Protein AF-A0A9D9PTD1-F1 (afdb_monomer_lite)

Foldseek 3Di:
DDKDPVVVVVPDDPVFKDKDFDALVVQVVLVVVCVVVVFDKMWDRDGNRTMIIGTNVCCCVSPPDVVVVVVVVVVCVVPPDPDDDDDDDDDDDDDDDDDD

Structure (mmCIF, N/CA/C/O backbone):
data_AF-A0A9D9PTD1-F1
#
_entry.id   AF-A0A9D9PTD1-F1
#
loop_
_atom_site.group_PDB
_atom_site.id
_atom_site.type_symbol
_atom_site.label_atom_id
_atom_site.label_alt_id
_atom_site.label_comp_id
_atom_site.label_asym_id
_atom_site.label_entity_id
_atom_site.label_seq_id
_atom_site.pdbx_PDB_ins_code
_atom_site.Cartn_x
_atom_site.Cartn_y
_atom_site.Cartn_z
_atom_site.occupancy
_atom_site.B_iso_or_equiv
_atom_site.auth_seq_id
_atom_site.auth_comp_id
_atom_site.auth_asym_id
_atom_site.auth_atom_id
_atom_site.pdbx_PDB_model_num
ATOM 1 N N . MET A 1 1 ? 4.661 -7.499 -15.106 1.00 81.06 1 MET A N 1
ATOM 2 C CA . MET A 1 1 ? 3.972 -6.911 -13.941 1.00 81.06 1 MET A CA 1
ATOM 3 C C . MET A 1 1 ? 3.605 -8.046 -13.015 1.00 81.06 1 MET A C 1
ATOM 5 O O . MET A 1 1 ? 2.920 -8.962 -13.450 1.00 81.06 1 MET A O 1
ATOM 9 N N . GLU A 1 2 ? 4.116 -8.015 -11.795 1.00 90.69 2 GLU A N 1
ATOM 10 C CA . GLU A 1 2 ? 3.835 -8.995 -10.746 1.00 90.69 2 GLU A CA 1
ATOM 11 C C . GLU A 1 2 ? 2.780 -8.409 -9.802 1.00 90.69 2 GLU A C 1
ATOM 13 O O . GLU A 1 2 ? 2.850 -7.231 -9.449 1.00 90.69 2 GLU A O 1
ATOM 18 N N . TYR A 1 3 ? 1.777 -9.208 -9.435 1.00 90.69 3 TYR A N 1
ATOM 19 C CA . TYR A 1 3 ? 0.676 -8.777 -8.575 1.00 90.69 3 TYR A CA 1
ATOM 20 C C . TYR A 1 3 ? 0.672 -9.593 -7.289 1.00 90.69 3 TYR A C 1
ATOM 22 O O . TYR A 1 3 ? 0.635 -10.820 -7.323 1.00 90.69 3 TYR A O 1
ATOM 30 N N . VAL A 1 4 ? 0.643 -8.902 -6.157 1.00 90.94 4 VAL A N 1
ATOM 31 C CA . VAL A 1 4 ? 0.466 -9.496 -4.834 1.00 90.94 4 VAL A CA 1
ATOM 32 C C . VAL A 1 4 ? -0.970 -9.271 -4.411 1.00 90.94 4 VAL A C 1
ATOM 34 O O . VAL A 1 4 ? -1.449 -8.134 -4.403 1.00 90.94 4 VAL A O 1
ATOM 37 N N . ASN A 1 5 ? -1.647 -10.365 -4.072 1.00 91.75 5 ASN A N 1
ATOM 38 C CA . ASN A 1 5 ? -3.027 -10.376 -3.602 1.00 91.75 5 ASN A CA 1
ATOM 39 C C . ASN A 1 5 ? -3.967 -9.467 -4.438 1.00 91.75 5 ASN A C 1
ATOM 41 O O . ASN A 1 5 ? -4.535 -8.499 -3.924 1.00 91.75 5 ASN A O 1
ATOM 45 N N . PRO A 1 6 ? -4.093 -9.707 -5.758 1.00 90.6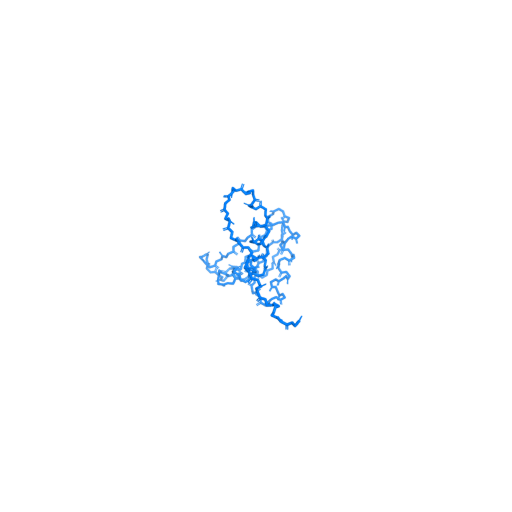9 6 PRO A N 1
ATOM 46 C CA . PRO A 1 6 ? -4.949 -8.896 -6.626 1.00 90.69 6 PRO A CA 1
ATOM 47 C C . PRO A 1 6 ? -6.438 -9.035 -6.283 1.00 90.69 6 PRO A C 1
ATOM 49 O O . PRO A 1 6 ? -7.227 -8.161 -6.639 1.00 90.69 6 PRO A O 1
ATOM 52 N N . ASP A 1 7 ? -6.822 -10.114 -5.600 1.00 91.38 7 ASP A N 1
ATOM 53 C CA . ASP A 1 7 ? -8.203 -10.365 -5.198 1.00 91.38 7 ASP A CA 1
ATOM 54 C C . ASP A 1 7 ? -8.672 -9.359 -4.142 1.00 91.38 7 ASP A C 1
ATOM 56 O O . ASP A 1 7 ? -9.706 -8.721 -4.316 1.00 91.38 7 ASP A O 1
ATOM 60 N N . PHE A 1 8 ? -7.828 -9.063 -3.149 1.00 90.06 8 PHE A N 1
ATOM 61 C CA . PHE A 1 8 ? -8.080 -8.012 -2.160 1.00 90.06 8 PHE A CA 1
ATOM 62 C C . PHE A 1 8 ? -8.365 -6.645 -2.800 1.00 90.06 8 PHE A C 1
ATOM 64 O O . PHE A 1 8 ? -9.278 -5.925 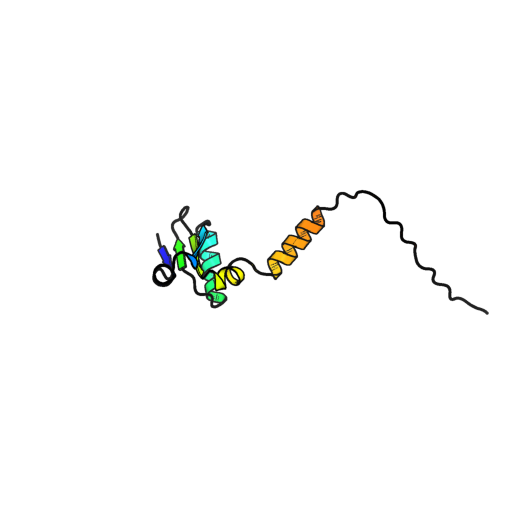-2.393 1.00 90.06 8 PHE A O 1
ATOM 71 N N . PHE A 1 9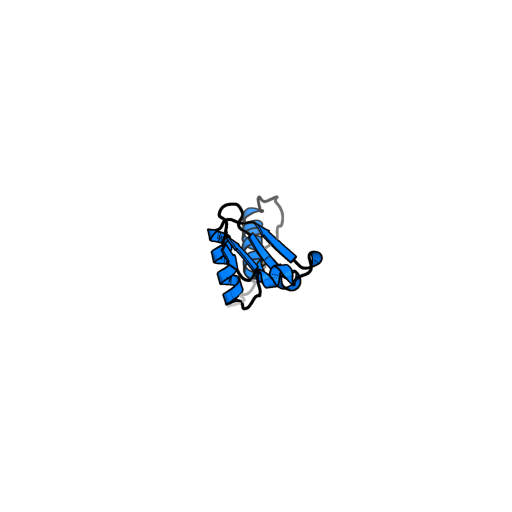 ? -7.621 -6.288 -3.853 1.00 89.38 9 PHE A N 1
ATOM 72 C CA . PHE A 1 9 ? -7.872 -5.053 -4.596 1.00 89.38 9 PHE A CA 1
ATOM 73 C C . PHE A 1 9 ? -9.237 -5.059 -5.292 1.00 89.38 9 PHE A C 1
ATOM 75 O O . PHE A 1 9 ? -9.902 -4.024 -5.337 1.00 89.38 9 PHE A O 1
ATOM 82 N N . LYS A 1 10 ? -9.651 -6.199 -5.856 1.00 90.50 10 LYS A N 1
ATOM 83 C CA . LYS A 1 10 ? -10.942 -6.346 -6.541 1.00 90.50 10 LYS A CA 1
ATOM 84 C C . LYS A 1 10 ? -12.107 -6.344 -5.551 1.00 90.50 10 LYS A C 1
ATOM 86 O O . LYS A 1 10 ? -13.104 -5.681 -5.828 1.00 90.50 10 LYS A O 1
ATOM 91 N N . ALA A 1 11 ? -11.945 -7.019 -4.415 1.00 91.38 11 ALA A N 1
ATOM 92 C CA . ALA A 1 11 ? -12.945 -7.149 -3.362 1.00 91.38 11 ALA A CA 1
ATOM 93 C C . ALA A 1 11 ? -13.208 -5.829 -2.621 1.00 91.38 11 ALA A C 1
ATOM 95 O O . ALA A 1 11 ? -14.346 -5.536 -2.262 1.00 91.38 11 ALA A O 1
ATOM 96 N N . LEU A 1 12 ? -12.182 -4.995 -2.421 1.00 89.44 12 LEU A N 1
ATOM 97 C CA . LEU A 1 12 ? -12.359 -3.689 -1.784 1.00 89.44 12 LEU A CA 1
ATOM 98 C C . LEU A 1 12 ? -13.150 -2.728 -2.682 1.00 89.44 12 LEU A C 1
ATOM 100 O O . LEU A 1 12 ? -12.808 -2.585 -3.854 1.00 89.44 12 LEU A O 1
ATOM 104 N N . PRO A 1 13 ? -14.119 -1.955 -2.173 1.00 92.81 13 PRO A N 1
ATOM 105 C CA . PRO A 1 13 ? -14.759 -0.898 -2.950 1.00 92.81 13 PRO A CA 1
ATOM 106 C C . PRO A 1 13 ? -13.813 0.294 -3.148 1.00 92.81 13 PRO A C 1
ATOM 108 O O . PRO A 1 13 ? -12.981 0.609 -2.299 1.00 92.81 13 PRO A O 1
ATOM 111 N N . LYS A 1 14 ? -13.953 1.009 -4.273 1.00 89.50 14 LYS A N 1
ATOM 112 C CA . LYS A 1 14 ? -13.035 2.092 -4.686 1.00 89.50 14 LYS A CA 1
ATOM 113 C C . LYS A 1 14 ? -12.840 3.176 -3.615 1.00 89.50 14 LYS A C 1
ATOM 115 O O . LYS A 1 14 ? -11.743 3.706 -3.485 1.00 89.50 14 LYS A O 1
ATOM 120 N N . GLN A 1 15 ? -13.879 3.465 -2.832 1.00 91.75 15 GLN A N 1
ATOM 121 C CA . GLN A 1 15 ? -13.868 4.470 -1.764 1.00 91.75 15 GLN A CA 1
ATOM 122 C C . GLN A 1 15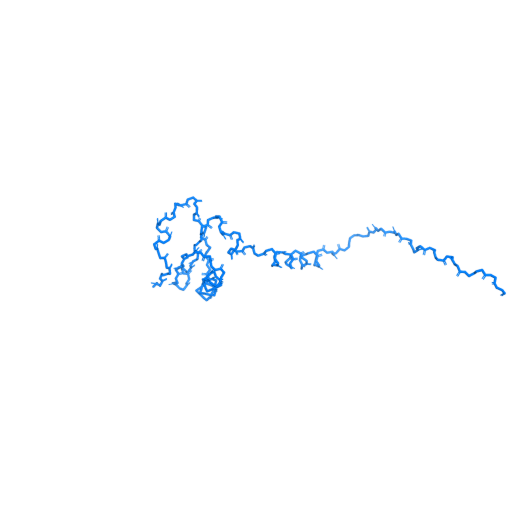 ? -13.030 4.058 -0.537 1.00 91.75 15 GLN A C 1
ATOM 124 O O . GLN A 1 15 ? -12.575 4.912 0.227 1.00 91.75 15 GLN A O 1
ATOM 129 N N . GLU A 1 16 ? -12.803 2.755 -0.366 1.00 91.69 16 GLU A N 1
ATOM 130 C CA . GLU A 1 16 ? -12.003 2.174 0.713 1.00 91.69 16 GLU A CA 1
ATOM 131 C C . GLU A 1 16 ? -10.596 1.770 0.260 1.00 91.69 16 GLU A C 1
ATOM 133 O O . GLU A 1 16 ? -9.796 1.323 1.076 1.00 91.69 16 GLU A O 1
ATOM 138 N N . ARG A 1 17 ? -10.251 1.949 -1.018 1.00 92.69 17 ARG A N 1
ATOM 139 C CA . ARG A 1 17 ? -8.901 1.678 -1.523 1.00 92.69 17 ARG A CA 1
ATOM 140 C C . ARG A 1 17 ? -8.001 2.879 -1.256 1.00 92.69 17 ARG A C 1
ATOM 142 O O . ARG A 1 17 ? -8.255 3.976 -1.746 1.00 92.69 17 ARG A O 1
ATOM 149 N N . PHE A 1 18 ? -6.901 2.662 -0.544 1.00 92.00 18 PHE A N 1
ATOM 150 C CA . PHE A 1 18 ? -5.820 3.637 -0.428 1.00 92.00 18 PHE A CA 1
ATOM 151 C C . PHE A 1 18 ? -4.611 3.144 -1.221 1.00 92.00 18 PHE A C 1
ATOM 153 O O . PHE A 1 18 ? -3.929 2.216 -0.794 1.00 92.00 18 PHE A O 1
ATOM 160 N N . THR A 1 19 ? -4.376 3.737 -2.394 1.00 92.00 19 THR A N 1
ATOM 161 C CA . THR A 1 19 ? -3.271 3.367 -3.294 1.00 92.00 19 THR A CA 1
ATOM 162 C C . THR A 1 19 ? -2.146 4.386 -3.195 1.00 92.00 19 THR A C 1
ATOM 164 O O . THR A 1 19 ? -2.368 5.572 -3.427 1.00 92.00 19 THR A O 1
ATOM 167 N N . GLN A 1 20 ? -0.930 3.920 -2.929 1.00 90.88 20 GLN A N 1
ATOM 168 C CA . GLN A 1 20 ? 0.273 4.740 -2.975 1.00 90.88 20 GLN A CA 1
ATOM 169 C C . GLN A 1 20 ? 1.188 4.249 -4.098 1.00 90.88 20 GLN A C 1
ATOM 171 O O . GLN A 1 20 ? 1.625 3.096 -4.093 1.00 90.88 20 GLN A O 1
ATOM 176 N N . ARG A 1 21 ? 1.4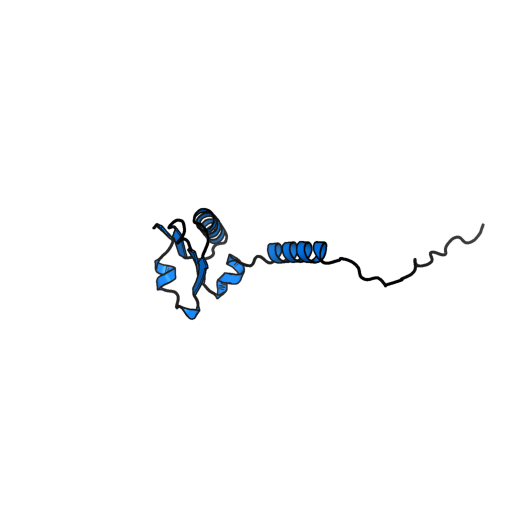80 5.130 -5.059 1.00 92.50 21 ARG A N 1
ATOM 177 C CA . ARG A 1 21 ? 2.467 4.870 -6.115 1.00 92.50 21 ARG A CA 1
ATOM 178 C C . ARG A 1 21 ? 3.872 5.098 -5.574 1.00 92.50 21 ARG A C 1
ATOM 180 O O . ARG A 1 21 ? 4.090 6.043 -4.818 1.00 92.50 21 ARG A O 1
ATOM 187 N N . MET A 1 22 ? 4.792 4.210 -5.923 1.00 91.75 22 MET A N 1
ATOM 188 C CA . MET A 1 22 ? 6.195 4.280 -5.516 1.00 91.75 22 MET A CA 1
ATOM 189 C C . MET A 1 22 ? 7.039 3.369 -6.406 1.00 91.75 22 MET A C 1
ATOM 191 O O . MET A 1 22 ? 6.491 2.498 -7.071 1.00 91.75 22 MET A O 1
ATOM 195 N N . ASP A 1 23 ? 8.359 3.525 -6.358 1.00 93.75 23 ASP A N 1
ATOM 196 C CA . ASP A 1 23 ? 9.303 2.641 -7.043 1.00 93.75 23 ASP A CA 1
ATOM 197 C C . ASP A 1 23 ? 9.147 1.168 -6.662 1.00 93.75 23 ASP A C 1
ATOM 199 O O . ASP A 1 23 ? 8.792 0.842 -5.528 1.00 93.75 23 ASP A O 1
ATOM 203 N N . GLU A 1 24 ? 9.501 0.265 -7.576 1.00 91.81 24 GLU A N 1
ATOM 204 C CA . GLU A 1 24 ? 9.390 -1.183 -7.368 1.00 91.81 24 GLU A CA 1
ATOM 205 C C . GLU A 1 24 ? 10.123 -1.658 -6.105 1.00 91.81 24 GLU A C 1
ATOM 207 O O . GLU A 1 24 ? 9.561 -2.398 -5.294 1.00 91.81 24 GLU A O 1
ATOM 212 N N . GLY A 1 25 ? 11.349 -1.173 -5.879 1.00 92.06 25 GLY A N 1
ATOM 213 C CA . GLY A 1 25 ? 12.118 -1.507 -4.678 1.00 92.06 25 GLY A CA 1
ATOM 214 C C . GLY A 1 25 ? 11.441 -1.028 -3.388 1.00 92.06 25 GLY A C 1
ATOM 215 O O . GLY A 1 25 ? 11.436 -1.739 -2.380 1.00 92.06 25 GLY A O 1
ATOM 216 N N . GLN A 1 26 ? 10.807 0.150 -3.421 1.00 90.88 26 GLN A N 1
ATOM 217 C CA . GLN A 1 26 ? 10.029 0.663 -2.290 1.00 90.88 26 GLN A CA 1
ATOM 218 C C . GLN A 1 26 ? 8.745 -0.143 -2.095 1.00 90.88 26 GLN A C 1
ATOM 220 O O . GLN A 1 26 ? 8.436 -0.519 -0.967 1.00 90.88 26 GLN A O 1
ATOM 225 N N . ALA A 1 27 ? 8.033 -0.460 -3.178 1.00 92.25 27 ALA A N 1
ATOM 226 C CA . ALA A 1 27 ? 6.793 -1.223 -3.149 1.00 92.25 27 ALA A CA 1
ATOM 227 C C . ALA A 1 27 ? 7.018 -2.616 -2.555 1.00 92.25 27 ALA A C 1
ATOM 229 O O . ALA A 1 27 ? 6.262 -3.027 -1.675 1.00 92.25 27 ALA A O 1
ATOM 230 N N . ARG A 1 28 ? 8.084 -3.314 -2.967 1.00 91.88 28 ARG A N 1
ATOM 231 C CA . ARG A 1 28 ? 8.456 -4.634 -2.433 1.00 91.88 28 ARG A CA 1
ATOM 232 C C . ARG A 1 28 ? 8.765 -4.577 -0.946 1.00 91.88 28 ARG A C 1
ATOM 234 O O . ARG A 1 28 ? 8.197 -5.338 -0.166 1.00 91.88 28 ARG A O 1
ATOM 241 N N . LYS A 1 29 ? 9.601 -3.620 -0.534 1.00 92.12 29 LYS A N 1
ATOM 242 C CA . LYS A 1 29 ? 9.930 -3.414 0.880 1.00 92.12 29 LYS A CA 1
ATOM 243 C C . LYS A 1 29 ? 8.681 -3.103 1.707 1.00 92.12 29 LYS A C 1
ATOM 245 O O . LYS A 1 29 ? 8.498 -3.658 2.786 1.00 92.12 29 LYS A O 1
ATOM 250 N N . LYS A 1 30 ? 7.799 -2.253 1.180 1.00 90.31 30 LYS A N 1
ATOM 251 C CA . LYS A 1 30 ? 6.561 -1.852 1.844 1.00 90.31 30 LYS A CA 1
ATOM 252 C C . LYS A 1 30 ? 5.577 -3.013 1.959 1.00 90.31 30 LYS A C 1
ATOM 254 O O . LYS A 1 30 ? 5.020 -3.205 3.030 1.00 90.31 30 LYS A O 1
ATOM 259 N N . SER A 1 31 ? 5.396 -3.790 0.894 1.00 91.44 31 SER A N 1
ATOM 260 C CA . SER A 1 31 ? 4.580 -5.006 0.892 1.00 91.44 31 SER A CA 1
ATOM 261 C C . SER A 1 31 ? 5.076 -5.992 1.954 1.00 91.44 31 SER A C 1
ATOM 263 O O . SER A 1 31 ? 4.302 -6.385 2.821 1.00 91.44 31 SER A O 1
ATOM 265 N N . ALA A 1 32 ? 6.384 -6.262 2.006 1.00 91.31 32 ALA A N 1
ATOM 266 C CA . ALA A 1 32 ? 6.970 -7.115 3.040 1.00 91.31 32 ALA A CA 1
ATOM 267 C C . ALA A 1 32 ? 6.741 -6.573 4.468 1.00 91.31 32 ALA A C 1
ATOM 269 O O . ALA A 1 32 ? 6.351 -7.328 5.359 1.00 91.31 32 ALA A O 1
ATOM 270 N N . GLU A 1 33 ? 6.918 -5.263 4.693 1.00 90.75 33 GLU A N 1
ATOM 271 C CA . GLU A 1 33 ? 6.603 -4.627 5.983 1.00 90.75 33 GLU A CA 1
ATOM 272 C C . GLU A 1 33 ? 5.120 -4.775 6.366 1.00 90.75 33 GLU A C 1
ATOM 274 O O . GLU A 1 33 ? 4.805 -4.905 7.549 1.00 90.75 33 GLU A O 1
ATOM 279 N N . LEU A 1 34 ? 4.201 -4.710 5.397 1.00 90.50 34 LEU A N 1
ATOM 280 C CA . LEU A 1 34 ? 2.763 -4.852 5.635 1.00 90.50 34 LEU A CA 1
ATOM 281 C C . LEU A 1 34 ? 2.396 -6.295 5.975 1.00 90.50 34 LEU A C 1
ATOM 283 O O . LEU A 1 34 ? 1.679 -6.501 6.953 1.00 90.50 34 LEU A O 1
ATOM 287 N N . THR A 1 35 ? 2.963 -7.275 5.263 1.00 89.88 35 THR A N 1
ATOM 288 C CA . THR A 1 35 ? 2.840 -8.699 5.610 1.00 89.88 35 THR A CA 1
ATOM 289 C C . THR A 1 35 ? 3.320 -8.953 7.036 1.00 89.88 35 THR A C 1
ATOM 291 O O . THR A 1 35 ? 2.598 -9.546 7.830 1.00 89.88 35 THR A O 1
ATOM 294 N N . ALA A 1 36 ? 4.502 -8.442 7.397 1.00 90.00 36 ALA A N 1
ATOM 295 C CA . ALA A 1 36 ? 5.079 -8.627 8.730 1.00 90.00 36 ALA A CA 1
ATOM 296 C C . ALA A 1 36 ? 4.229 -7.993 9.846 1.00 90.00 36 ALA A C 1
ATOM 298 O O . ALA A 1 36 ? 4.229 -8.464 10.980 1.00 90.00 36 ALA A O 1
ATOM 299 N N . LYS A 1 37 ? 3.485 -6.928 9.532 1.00 88.06 37 LYS A N 1
ATOM 300 C CA . LYS A 1 37 ? 2.539 -6.284 10.455 1.00 88.06 37 LYS A CA 1
ATOM 301 C C . LYS A 1 37 ? 1.163 -6.955 10.492 1.00 88.06 37 LYS A C 1
ATOM 303 O O . LYS A 1 37 ? 0.302 -6.477 11.233 1.00 88.06 37 LYS A O 1
ATOM 308 N N . GLY A 1 38 ? 0.939 -7.995 9.687 1.00 89.31 38 GLY A N 1
ATOM 309 C CA . GLY A 1 38 ? -0.366 -8.638 9.530 1.00 89.31 38 GLY A CA 1
ATOM 310 C C . GLY A 1 38 ? -1.412 -7.715 8.902 1.00 89.31 38 GLY A C 1
ATOM 311 O O . GLY A 1 38 ? -2.587 -7.799 9.243 1.00 89.31 38 GLY A O 1
ATOM 312 N N . VAL A 1 39 ? -0.988 -6.777 8.048 1.00 89.50 39 VAL A N 1
ATOM 313 C CA . VAL A 1 39 ? -1.891 -5.875 7.327 1.00 89.50 39 VAL A CA 1
ATOM 314 C C . VAL A 1 39 ? -2.119 -6.420 5.926 1.00 89.50 39 VAL A C 1
ATOM 316 O O . VAL A 1 39 ? -1.188 -6.545 5.124 1.00 89.50 39 VAL A O 1
ATOM 319 N N . GLU A 1 40 ? -3.380 -6.696 5.622 1.00 91.31 40 GLU A N 1
ATOM 320 C CA . GLU A 1 40 ? -3.803 -7.107 4.292 1.00 91.31 40 GLU A CA 1
ATOM 321 C C . GLU A 1 40 ? -3.581 -5.972 3.287 1.00 91.31 40 GLU A C 1
ATOM 323 O O . GLU A 1 40 ? -3.955 -4.812 3.500 1.00 91.31 40 GLU A O 1
ATOM 328 N N . HIS A 1 41 ? -2.900 -6.301 2.197 1.00 92.06 41 HIS A N 1
ATOM 329 C CA . HIS A 1 41 ? -2.518 -5.344 1.175 1.00 92.06 41 HIS A CA 1
ATOM 330 C C . HIS A 1 41 ? -2.454 -6.029 -0.183 1.00 92.06 41 HIS A C 1
ATOM 332 O O . HIS A 1 41 ? -2.226 -7.233 -0.286 1.00 92.06 41 HIS A O 1
ATOM 338 N N . SER A 1 42 ? -2.629 -5.226 -1.222 1.00 93.19 42 SER A N 1
ATOM 339 C CA . SER A 1 42 ? -2.370 -5.598 -2.602 1.00 93.19 42 SER A CA 1
ATOM 340 C C . SER A 1 42 ? -1.205 -4.769 -3.124 1.00 93.19 42 SER A C 1
ATOM 342 O O . SER A 1 42 ? -1.088 -3.585 -2.805 1.00 93.19 42 SER A O 1
ATOM 344 N N . ALA A 1 43 ? -0.331 -5.362 -3.922 1.00 93.25 43 ALA A N 1
ATOM 345 C CA . ALA A 1 43 ? 0.767 -4.641 -4.551 1.00 93.25 43 ALA A CA 1
ATOM 346 C C . ALA A 1 43 ? 0.868 -5.001 -6.030 1.00 93.25 43 ALA A C 1
ATOM 348 O O . ALA A 1 43 ? 0.545 -6.115 -6.436 1.00 93.25 43 ALA A O 1
ATOM 349 N N . V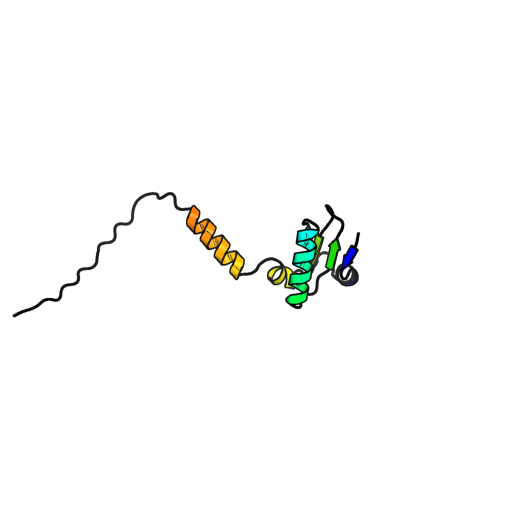AL A 1 44 ? 1.327 -4.046 -6.829 1.00 93.31 44 VAL A N 1
ATOM 350 C CA . VAL A 1 44 ? 1.730 -4.259 -8.216 1.00 93.31 44 VAL A CA 1
ATOM 351 C C . VAL A 1 44 ? 3.184 -3.833 -8.364 1.00 93.31 44 VAL A C 1
ATOM 353 O O . VAL A 1 44 ? 3.554 -2.725 -7.970 1.00 93.31 44 VAL A O 1
ATOM 356 N N . PHE A 1 45 ? 3.997 -4.718 -8.929 1.00 92.62 45 PHE A N 1
ATOM 357 C CA . PHE A 1 45 ? 5.399 -4.488 -9.254 1.00 92.62 45 PHE A CA 1
ATOM 358 C C . PHE A 1 45 ? 5.546 -4.454 -10.773 1.00 92.62 45 PHE A C 1
ATOM 360 O O . PHE A 1 45 ? 5.270 -5.426 -11.484 1.00 92.62 45 PHE A O 1
ATOM 367 N N . GLY A 1 46 ? 5.907 -3.291 -11.289 1.00 90.31 46 GLY A N 1
ATOM 368 C CA . GLY A 1 46 ? 6.043 -3.041 -12.718 1.00 90.31 46 GLY A CA 1
ATOM 369 C C . GLY A 1 46 ? 7.031 -1.920 -12.986 1.00 90.31 46 GLY A C 1
ATOM 370 O O . GLY A 1 46 ? 6.718 -1.037 -13.786 1.00 90.31 46 GLY A O 1
ATOM 371 N N . GLY A 1 47 ? 8.156 -1.904 -12.263 1.00 87.25 47 GLY A N 1
ATOM 372 C CA . GLY A 1 47 ? 9.135 -0.821 -12.312 1.00 87.25 47 GLY A CA 1
ATOM 373 C C . GLY A 1 47 ? 8.504 0.518 -11.929 1.00 87.25 47 GLY A C 1
ATOM 374 O O . GLY A 1 47 ? 8.011 0.686 -10.812 1.00 87.25 47 GLY A O 1
ATOM 375 N N . GLU A 1 48 ? 8.441 1.433 -12.895 1.00 85.50 48 GLU A N 1
ATOM 376 C CA . GLU A 1 48 ? 7.852 2.776 -12.776 1.00 85.50 48 GLU A CA 1
ATOM 377 C C . GLU A 1 48 ? 6.347 2.782 -12.459 1.00 85.50 48 GLU A C 1
ATOM 379 O O . GLU A 1 48 ? 5.822 3.723 -11.867 1.00 85.50 48 GLU A O 1
ATOM 384 N N . LYS A 1 49 ? 5.624 1.720 -12.834 1.00 89.50 49 LYS A N 1
ATOM 385 C CA . LYS A 1 49 ? 4.171 1.603 -12.610 1.00 89.50 49 LYS A CA 1
ATOM 386 C C . LYS A 1 49 ? 3.824 0.886 -11.304 1.00 89.50 49 LYS A C 1
ATOM 388 O O . LYS A 1 49 ? 2.694 0.424 -11.139 1.00 89.50 49 LYS A O 1
ATOM 393 N N . SER A 1 50 ? 4.783 0.769 -10.391 1.00 94.38 50 SER A N 1
ATOM 394 C CA . SER A 1 50 ? 4.586 0.058 -9.133 1.00 94.38 50 SER A CA 1
ATOM 395 C C . SER A 1 50 ? 3.707 0.846 -8.153 1.00 94.38 50 SER A C 1
ATOM 397 O O . SER A 1 50 ? 3.737 2.078 -8.070 1.00 94.38 50 SER A O 1
ATOM 399 N N . ALA A 1 51 ? 2.868 0.126 -7.410 1.00 92.75 51 ALA A N 1
ATOM 400 C CA . ALA A 1 51 ? 1.961 0.716 -6.433 1.00 92.75 51 ALA A CA 1
ATOM 401 C C . ALA A 1 51 ? 1.559 -0.292 -5.356 1.00 92.75 51 ALA A C 1
ATOM 403 O O . ALA A 1 51 ? 1.477 -1.493 -5.603 1.00 92.75 51 ALA A O 1
ATOM 404 N N . VAL A 1 52 ? 1.251 0.213 -4.164 1.00 93.31 52 VAL A N 1
ATOM 405 C CA . VAL A 1 52 ? 0.732 -0.584 -3.048 1.00 93.31 52 VAL A CA 1
ATOM 406 C C . VAL A 1 52 ? -0.631 -0.040 -2.651 1.00 93.31 52 VAL A C 1
ATOM 408 O O . VAL A 1 52 ? -0.771 1.151 -2.374 1.00 93.31 52 VAL A O 1
ATOM 411 N N . THR A 1 53 ? -1.631 -0.913 -2.619 1.00 93.50 53 THR A N 1
ATOM 412 C CA . THR A 1 53 ? -2.994 -0.616 -2.182 1.00 93.50 53 THR A CA 1
ATOM 413 C C . THR A 1 53 ? -3.292 -1.308 -0.862 1.00 93.50 53 THR A C 1
ATOM 415 O O . THR A 1 53 ? -3.059 -2.501 -0.708 1.00 93.50 53 THR A O 1
ATOM 418 N N . VAL A 1 54 ? -3.866 -0.573 0.081 1.00 93.50 54 VAL A N 1
ATOM 419 C CA . VAL A 1 54 ? -4.374 -1.103 1.355 1.00 93.50 54 VAL A CA 1
ATOM 420 C C . VAL A 1 54 ? -5.813 -0.649 1.572 1.00 93.50 54 VAL A C 1
ATOM 422 O O . VAL A 1 54 ? -6.285 0.276 0.903 1.00 93.50 54 VAL A O 1
ATOM 425 N N . ALA A 1 55 ? -6.506 -1.259 2.532 1.00 92.81 55 ALA A N 1
ATOM 426 C CA . ALA A 1 55 ? -7.792 -0.745 2.986 1.00 92.81 55 ALA A CA 1
ATOM 427 C C . ALA A 1 55 ? -7.611 0.613 3.689 1.00 92.81 55 ALA A C 1
ATOM 429 O O . ALA A 1 55 ? -6.663 0.823 4.446 1.00 92.81 55 ALA A O 1
ATOM 430 N N . LYS A 1 56 ? -8.544 1.545 3.489 1.00 90.75 56 LYS A N 1
ATOM 431 C CA . LYS A 1 56 ? -8.490 2.900 4.057 1.00 90.75 56 LYS A CA 1
ATOM 432 C C . LYS A 1 56 ? -8.427 2.873 5.585 1.00 90.75 56 LYS A C 1
ATOM 434 O O . LYS A 1 56 ? -7.664 3.645 6.162 1.00 90.75 56 LYS A O 1
ATOM 439 N N . LYS A 1 57 ? -9.134 1.936 6.223 1.00 90.50 57 LYS A N 1
ATOM 440 C CA . LYS A 1 57 ? -9.078 1.695 7.676 1.00 90.50 57 LYS A CA 1
ATOM 441 C C . LYS A 1 57 ? -7.668 1.332 8.177 1.00 90.50 57 LYS A C 1
ATOM 443 O O . LYS A 1 57 ? -7.282 1.721 9.274 1.00 90.50 57 LYS A O 1
ATOM 448 N N . ASP A 1 58 ? -6.867 0.674 7.338 1.00 88.62 58 ASP A N 1
ATOM 449 C CA . ASP A 1 58 ? -5.501 0.239 7.650 1.00 88.62 58 ASP A CA 1
ATOM 450 C C . ASP A 1 58 ? -4.421 1.169 7.079 1.00 88.62 58 ASP A C 1
ATOM 452 O O . ASP A 1 58 ? -3.250 1.061 7.448 1.00 88.62 58 ASP A O 1
ATOM 456 N N . SER A 1 59 ? -4.798 2.134 6.233 1.00 86.25 59 SER A N 1
ATOM 457 C CA . SER A 1 59 ? -3.877 3.091 5.603 1.00 86.25 59 SER A CA 1
ATOM 458 C C . SER A 1 59 ? -3.008 3.833 6.617 1.00 86.25 59 SER A C 1
ATOM 460 O O . SER A 1 59 ? -1.806 4.008 6.406 1.00 86.25 59 SER A O 1
ATOM 462 N N . GLN A 1 60 ? -3.574 4.181 7.773 1.00 83.38 60 GLN A N 1
ATOM 463 C CA . GLN A 1 60 ? -2.837 4.820 8.851 1.00 83.38 60 GLN A CA 1
ATOM 464 C C . GLN A 1 60 ? -1.752 3.896 9.423 1.00 83.38 60 GLN A C 1
ATOM 466 O O . GLN A 1 60 ? -0.613 4.319 9.581 1.00 83.38 60 GLN A O 1
ATOM 471 N N . ARG A 1 61 ? -2.050 2.614 9.663 1.00 83.00 61 ARG A N 1
ATOM 472 C CA . ARG A 1 61 ? -1.060 1.634 10.158 1.00 83.00 61 ARG A CA 1
ATOM 473 C C . ARG A 1 61 ? -0.012 1.291 9.095 1.00 83.00 61 ARG A C 1
ATOM 475 O O . ARG A 1 61 ? 1.156 1.055 9.421 1.00 83.00 61 ARG A O 1
ATOM 482 N N . ALA A 1 62 ? -0.421 1.291 7.831 1.00 85.25 62 ALA A N 1
ATOM 483 C CA . ALA A 1 62 ? 0.416 0.969 6.688 1.00 85.25 62 ALA A CA 1
ATOM 484 C C . ALA A 1 62 ? 1.445 2.070 6.371 1.00 85.25 62 ALA A C 1
ATOM 486 O O . ALA A 1 62 ? 2.643 1.803 6.198 1.00 85.25 62 ALA A O 1
ATOM 487 N N . PHE A 1 63 ? 0.996 3.324 6.324 1.00 81.12 63 PHE A N 1
ATOM 488 C CA . PHE A 1 63 ? 1.794 4.454 5.847 1.00 81.12 63 PHE A CA 1
ATOM 489 C C . PHE A 1 63 ? 2.227 5.400 6.971 1.00 81.12 63 PHE A C 1
ATOM 491 O O . PHE A 1 63 ? 3.383 5.829 6.986 1.00 81.12 63 PHE A O 1
ATOM 498 N N . PHE A 1 64 ? 1.373 5.634 7.966 1.00 73.81 64 PHE A N 1
ATOM 499 C CA . PHE A 1 64 ? 1.570 6.636 9.014 1.00 73.81 64 PHE A CA 1
ATOM 500 C C . PHE A 1 64 ? 1.942 6.004 10.364 1.00 73.81 64 PHE A C 1
ATOM 502 O O . PHE A 1 64 ? 1.136 5.867 11.284 1.00 73.81 64 PHE A O 1
ATOM 509 N N . SER A 1 65 ? 3.218 5.654 10.529 1.00 69.19 65 SER A N 1
ATOM 510 C CA . SER A 1 65 ? 3.733 5.244 11.841 1.00 69.19 65 SER A CA 1
ATOM 511 C C . SER A 1 65 ? 3.846 6.463 12.770 1.00 69.19 65 SER A C 1
ATOM 513 O O . SER A 1 65 ? 4.662 7.345 12.496 1.00 69.19 65 SER A O 1
ATOM 515 N N . ARG A 1 66 ? 3.129 6.490 13.909 1.00 67.81 66 ARG A N 1
ATOM 516 C CA . ARG A 1 66 ? 3.249 7.562 14.933 1.00 67.81 66 ARG A CA 1
ATOM 517 C C . ARG A 1 66 ? 4.706 7.847 15.330 1.00 67.81 66 ARG A C 1
ATOM 519 O O . ARG A 1 66 ? 5.090 9.004 15.442 1.00 67.81 66 ARG A O 1
ATOM 526 N N . GLY A 1 67 ? 5.540 6.810 15.448 1.00 66.88 67 GLY A N 1
ATOM 527 C CA . GLY A 1 67 ? 6.967 6.961 15.762 1.00 66.88 67 GLY A CA 1
ATOM 528 C C . GLY A 1 67 ? 7.804 7.627 14.659 1.00 66.88 67 GLY A C 1
ATOM 529 O O . GLY A 1 67 ? 8.755 8.341 14.969 1.00 66.88 67 GLY A O 1
ATOM 530 N N . ARG A 1 68 ? 7.445 7.454 13.374 1.00 68.94 68 ARG A N 1
ATOM 531 C CA . ARG A 1 68 ? 8.076 8.221 12.283 1.00 68.94 68 ARG A CA 1
ATOM 532 C C . ARG A 1 68 ? 7.610 9.667 12.321 1.00 68.94 68 ARG A C 1
ATOM 534 O O . ARG A 1 68 ? 8.445 10.555 12.368 1.00 68.94 68 ARG A O 1
ATOM 541 N N . MET A 1 69 ? 6.303 9.886 12.449 1.00 70.88 69 MET A N 1
ATOM 542 C CA . MET A 1 69 ? 5.724 11.229 12.507 1.00 70.88 69 MET A CA 1
ATOM 543 C C . MET A 1 69 ? 6.305 12.073 13.647 1.00 70.88 69 MET A C 1
ATOM 545 O O . MET A 1 69 ? 6.619 13.235 13.436 1.00 70.88 69 MET A O 1
ATOM 549 N N . GLN A 1 70 ? 6.515 11.493 14.833 1.00 66.69 70 GLN A N 1
ATOM 550 C CA . GLN A 1 70 ? 7.114 12.209 15.960 1.00 66.69 70 GLN A CA 1
ATOM 551 C C . GLN A 1 70 ? 8.587 12.561 15.710 1.00 66.69 70 GLN A C 1
ATOM 553 O O . GLN A 1 70 ? 9.045 13.617 16.140 1.00 66.69 70 GLN A O 1
ATOM 558 N N . ARG A 1 71 ? 9.343 11.701 15.016 1.00 72.50 71 ARG A N 1
ATOM 559 C CA . ARG A 1 71 ? 10.744 11.967 14.659 1.00 72.50 71 ARG A CA 1
ATOM 560 C C . ARG A 1 71 ? 10.852 13.010 13.549 1.00 72.50 71 ARG A C 1
ATOM 562 O O . ARG A 1 71 ? 11.701 13.891 13.633 1.00 72.50 71 ARG A O 1
ATOM 569 N N . ASP A 1 72 ? 9.995 12.922 12.537 1.00 69.38 72 ASP A N 1
ATOM 570 C CA . ASP A 1 72 ? 9.876 13.936 11.493 1.00 69.38 72 ASP A CA 1
ATOM 571 C C . ASP A 1 72 ? 9.469 15.279 12.109 1.00 69.38 72 ASP A C 1
ATOM 573 O O . ASP A 1 72 ? 10.184 16.256 11.924 1.00 69.38 72 ASP A O 1
ATOM 577 N N . ALA A 1 73 ? 8.440 15.324 12.962 1.00 66.75 73 ALA A N 1
ATOM 578 C CA . ALA A 1 73 ? 8.041 16.533 13.688 1.00 66.75 73 ALA A CA 1
ATOM 579 C C . ALA A 1 73 ? 9.184 17.122 14.532 1.00 66.75 73 ALA A C 1
ATOM 581 O O . ALA A 1 73 ? 9.398 18.330 14.503 1.00 66.75 73 ALA A O 1
ATOM 582 N N . GLN A 1 74 ? 9.972 16.288 15.221 1.00 68.69 74 GLN A N 1
ATOM 583 C CA . GLN A 1 74 ? 11.167 16.735 15.947 1.00 68.69 74 GLN A CA 1
ATOM 584 C C . GLN A 1 74 ? 12.255 17.286 15.017 1.00 68.69 74 GLN A C 1
ATOM 586 O O . GLN A 1 74 ? 12.881 18.288 15.346 1.00 68.69 74 GLN A O 1
ATOM 591 N N . ARG A 1 75 ? 12.481 16.682 13.845 1.00 66.81 75 ARG A N 1
ATOM 592 C CA . ARG A 1 75 ? 13.445 17.195 12.855 1.00 66.81 75 ARG A CA 1
ATOM 593 C C . ARG A 1 75 ? 12.999 18.519 12.245 1.00 66.81 75 ARG A C 1
ATOM 595 O O . ARG A 1 75 ? 13.830 19.406 12.070 1.00 66.81 75 ARG A O 1
ATOM 602 N N . ILE A 1 76 ? 11.710 18.655 11.942 1.00 64.19 76 ILE A N 1
ATOM 603 C CA . ILE A 1 76 ? 11.129 19.885 11.395 1.00 64.19 76 ILE A CA 1
ATOM 604 C C . ILE A 1 76 ? 11.162 20.983 12.470 1.00 64.19 76 ILE A C 1
ATOM 606 O O . ILE A 1 76 ? 11.641 22.084 12.212 1.00 64.19 76 ILE A O 1
ATOM 610 N N . SER A 1 77 ? 10.778 20.659 13.710 1.00 62.28 77 SER A N 1
ATOM 611 C CA . SER A 1 77 ? 10.875 21.565 14.862 1.00 62.28 77 SER A CA 1
ATOM 612 C C . SER A 1 77 ? 12.324 21.928 15.212 1.00 62.28 77 SER A C 1
ATOM 614 O O . SER A 1 77 ? 12.568 23.030 15.692 1.00 62.28 77 SER A O 1
ATOM 616 N N . GLY A 1 78 ? 13.285 21.033 14.968 1.00 57.31 78 GLY A N 1
ATOM 617 C CA . GLY A 1 78 ? 14.709 21.258 15.222 1.00 57.31 78 GLY A CA 1
ATOM 618 C C . GLY A 1 78 ? 15.417 22.110 14.162 1.00 57.31 78 GLY A C 1
ATOM 619 O O . GLY A 1 78 ? 16.466 22.674 14.452 1.00 57.31 78 GLY A O 1
ATOM 620 N N . ARG A 1 79 ? 14.853 22.240 12.950 1.00 52.94 79 ARG A N 1
ATOM 621 C CA . ARG A 1 79 ? 15.363 23.128 11.879 1.00 52.94 79 ARG A CA 1
ATOM 622 C C . ARG A 1 79 ? 14.567 24.424 11.704 1.00 52.94 79 ARG A C 1
ATOM 624 O O . ARG A 1 79 ? 14.979 25.268 10.916 1.00 52.94 79 ARG A O 1
ATOM 631 N N . GLY A 1 80 ? 13.458 24.590 12.425 1.00 47.50 80 GLY A N 1
ATOM 632 C CA . GLY A 1 80 ? 12.537 25.720 12.276 1.00 47.50 80 GLY A CA 1
ATOM 633 C C . GLY A 1 80 ? 12.773 26.926 13.191 1.00 47.50 80 GLY A C 1
ATOM 634 O O . GLY A 1 80 ? 12.022 27.887 13.088 1.00 47.50 80 GLY A O 1
ATOM 635 N N . GLN A 1 81 ? 13.777 26.924 14.076 1.00 50.28 81 GLN A N 1
ATOM 636 C CA . GLN A 1 81 ? 14.109 28.110 14.880 1.00 50.28 81 GLN A CA 1
ATOM 637 C C . GLN A 1 81 ? 15.380 28.796 14.376 1.00 50.28 81 GLN A C 1
ATOM 639 O O . GLN A 1 81 ? 16.445 28.724 14.985 1.00 50.28 81 GLN A O 1
ATOM 644 N N . GLN A 1 82 ? 15.235 29.563 13.296 1.00 49.50 82 GLN A N 1
ATOM 645 C CA . GLN A 1 82 ? 15.838 30.890 13.319 1.00 49.50 82 GLN A CA 1
ATOM 646 C C . GLN A 1 82 ? 15.044 31.704 14.350 1.00 49.50 82 GLN A C 1
ATOM 648 O O . GLN A 1 82 ? 13.848 31.932 14.188 1.00 49.50 82 GLN A O 1
ATOM 653 N N . LYS A 1 83 ? 15.704 32.047 15.462 1.00 49.25 83 LYS A N 1
ATOM 654 C CA . LYS A 1 83 ? 15.204 32.949 16.508 1.00 49.25 83 LYS A CA 1
ATOM 655 C C . LYS A 1 83 ? 14.630 34.235 15.894 1.00 49.25 83 LYS A C 1
ATOM 657 O O . LYS A 1 83 ? 15.363 34.921 15.185 1.00 49.25 83 LYS A O 1
ATOM 662 N N . PRO A 1 84 ? 13.473 34.696 16.385 1.00 42.47 84 PRO A N 1
ATOM 663 C CA . PRO A 1 84 ? 13.343 36.060 16.838 1.00 42.47 84 PRO A CA 1
ATOM 664 C C . PRO A 1 84 ? 13.382 36.067 18.368 1.00 42.47 84 PRO A C 1
ATOM 666 O O . PRO A 1 84 ? 12.763 35.265 19.061 1.00 42.47 84 PRO A O 1
ATOM 669 N N . GLN A 1 85 ? 14.239 36.952 18.844 1.00 53.25 85 GLN A N 1
ATOM 670 C CA . GLN A 1 85 ? 14.422 37.481 20.184 1.00 53.25 85 GLN A CA 1
ATOM 671 C C . GLN A 1 85 ? 13.209 37.397 21.138 1.00 53.25 85 GLN A C 1
ATOM 673 O O . GLN A 1 85 ? 12.061 37.548 20.736 1.00 53.25 85 GLN A O 1
ATOM 678 N N . GLN A 1 86 ? 13.546 37.320 22.433 1.00 50.94 86 GLN A N 1
ATOM 679 C CA . GLN A 1 86 ? 12.715 37.634 23.605 1.00 50.94 86 GLN A CA 1
ATOM 680 C C . GLN A 1 86 ? 11.958 36.467 24.276 1.00 50.94 86 GLN A C 1
ATOM 682 O O . GLN A 1 86 ? 10.812 36.152 23.978 1.00 50.94 86 GLN A O 1
ATOM 687 N N . ARG A 1 87 ? 12.598 35.895 25.305 1.00 44.34 87 ARG A N 1
ATOM 688 C CA . ARG A 1 87 ? 11.988 35.732 26.635 1.00 44.34 87 ARG A CA 1
ATOM 689 C C . ARG A 1 87 ? 13.094 35.582 27.675 1.00 44.34 87 ARG A C 1
ATOM 691 O O . ARG A 1 87 ? 13.620 34.499 27.913 1.00 44.34 87 ARG A O 1
ATOM 698 N N . GLU A 1 88 ? 13.450 36.724 28.253 1.00 50.34 88 GLU A N 1
ATOM 699 C CA . GLU A 1 88 ? 13.923 36.826 29.630 1.00 50.34 88 GLU A CA 1
ATOM 700 C C . GLU A 1 88 ? 13.112 35.889 30.531 1.00 50.34 88 GLU A C 1
ATOM 702 O O . GLU A 1 88 ? 11.882 35.892 30.473 1.00 50.34 88 GLU A O 1
ATOM 707 N N . GLN A 1 89 ? 13.801 35.093 31.348 1.00 49.31 89 GLN A N 1
ATOM 708 C CA . GLN A 1 89 ? 13.292 34.554 32.610 1.00 49.31 89 GLN A CA 1
ATOM 709 C C . GLN A 1 89 ? 14.482 34.050 33.443 1.00 49.31 89 GLN A C 1
ATOM 711 O O . GLN A 1 89 ? 14.912 32.905 33.356 1.00 49.31 89 GLN A O 1
ATOM 716 N N . THR A 1 90 ? 15.071 35.016 34.149 1.00 49.66 90 THR A N 1
ATOM 717 C CA . THR A 1 90 ? 15.653 34.953 35.502 1.00 49.66 90 THR A CA 1
ATOM 718 C C . THR A 1 90 ? 16.124 33.588 36.054 1.00 49.66 90 THR A C 1
ATOM 720 O O . THR A 1 90 ? 15.316 32.685 36.282 1.00 49.66 90 THR A O 1
ATOM 723 N N . PRO A 1 91 ? 17.409 33.446 36.448 1.00 48.06 91 PRO A N 1
ATOM 724 C CA . PRO A 1 91 ? 17.817 32.346 37.313 1.00 48.06 91 PRO A CA 1
ATOM 725 C C . PRO A 1 91 ? 17.245 32.550 38.725 1.00 48.06 91 PRO A C 1
ATOM 727 O O . PRO A 1 91 ? 17.534 33.529 39.417 1.00 48.06 91 PRO A O 1
ATOM 730 N N . LYS A 1 92 ? 16.400 31.603 39.148 1.00 51.84 92 LYS A N 1
ATOM 731 C CA . LYS A 1 92 ? 15.849 31.504 40.503 1.00 51.84 92 LYS A CA 1
ATOM 732 C C . LYS A 1 92 ? 16.977 31.461 41.539 1.00 51.84 92 LYS A C 1
ATOM 734 O O . LYS A 1 92 ? 17.809 30.557 41.532 1.00 51.84 92 LYS A O 1
ATOM 739 N N . LYS A 1 93 ? 16.932 32.427 42.464 1.00 47.72 93 LYS A N 1
ATOM 740 C CA . LYS A 1 93 ? 17.658 32.460 43.740 1.00 47.72 93 LYS A CA 1
ATOM 741 C C . LYS A 1 93 ? 17.664 31.083 44.414 1.00 47.72 93 LYS A C 1
ATOM 743 O O . LYS A 1 93 ? 16.604 30.557 44.745 1.00 47.72 93 LYS A O 1
ATOM 748 N N . ARG A 1 94 ? 18.853 30.582 44.743 1.00 50.88 94 ARG A N 1
ATOM 749 C CA . ARG A 1 94 ? 19.061 29.640 45.849 1.00 50.88 94 ARG A CA 1
ATOM 750 C C . ARG A 1 94 ? 19.736 30.423 46.979 1.00 50.88 94 ARG A C 1
ATOM 752 O O . ARG A 1 94 ? 20.947 30.593 46.987 1.00 50.88 94 ARG A O 1
ATOM 759 N N . LYS A 1 95 ? 18.928 30.969 47.895 1.00 53.12 95 LYS A N 1
ATOM 760 C CA . LYS A 1 95 ? 19.383 31.249 49.264 1.00 53.12 95 LYS A CA 1
ATOM 761 C C . LYS A 1 95 ? 19.411 29.901 49.976 1.00 53.12 95 LYS A C 1
ATOM 763 O O . LYS A 1 95 ? 18.410 29.198 49.905 1.00 53.12 95 LYS A O 1
ATOM 768 N N . ASN A 1 96 ? 20.551 29.554 50.563 1.00 55.88 96 ASN A N 1
ATOM 769 C CA . ASN A 1 96 ? 20.689 28.776 51.796 1.00 55.88 96 ASN A CA 1
ATOM 770 C C . ASN A 1 96 ? 22.185 28.596 52.073 1.00 55.88 96 ASN A C 1
ATOM 772 O O . ASN A 1 96 ? 22.783 27.604 51.674 1.00 55.88 96 ASN A O 1
ATOM 776 N N . GLN A 1 97 ? 22.771 29.574 52.754 1.00 48.88 97 GLN A N 1
ATOM 777 C CA . GLN A 1 97 ? 23.822 29.323 53.732 1.00 48.88 97 GLN A CA 1
ATOM 778 C C . GLN A 1 97 ? 23.591 30.336 54.848 1.00 48.88 97 GLN A C 1
ATOM 780 O O . GLN A 1 97 ? 23.814 31.534 54.686 1.00 48.88 97 GLN A O 1
ATOM 785 N N . GLY A 1 98 ? 22.954 29.846 55.907 1.00 49.34 98 GLY A N 1
ATOM 786 C CA . GLY A 1 98 ? 22.950 30.490 57.206 1.00 49.34 98 GLY A CA 1
ATOM 787 C C . GLY A 1 98 ? 24.141 29.984 58.012 1.00 49.34 98 GLY A C 1
ATOM 788 O O . GLY A 1 98 ? 24.570 28.855 57.791 1.00 49.34 98 GLY A O 1
ATOM 789 N N . LEU A 1 99 ? 24.616 30.886 58.873 1.00 52.69 99 LEU A N 1
ATOM 790 C CA . LEU A 1 99 ? 25.324 30.708 60.141 1.00 52.69 99 LEU A CA 1
ATOM 791 C C . LEU A 1 99 ? 26.173 29.441 60.287 1.00 52.69 99 LEU A C 1
ATOM 793 O O . LEU A 1 99 ? 25.623 28.358 60.442 1.00 52.69 99 LEU A O 1
ATOM 797 N N . GLU A 1 100 ? 27.490 29.626 60.359 1.00 41.94 100 GLU A N 1
ATOM 798 C CA . GLU A 1 100 ? 28.242 29.679 61.628 1.00 41.94 100 GLU A CA 1
ATOM 799 C C . GLU A 1 100 ? 29.536 30.484 61.433 1.00 41.94 100 GLU A C 1
ATOM 801 O O . GLU A 1 100 ? 30.060 30.481 60.293 1.00 41.94 100 GLU A O 1
#

pLDDT: mean 78.01, std 17.39, range [41.94, 94.38]

Sequence (100 aa):
MEYVNPDFFKALPKQERFTQRMDEGQARKKSAELTAKGVEHSAVFGGEKSAVTVAKKDSQRAFFSRGRMQRDAQRISGRGQQKPQQREQTPKKRKNQGLE

Radius of gyration: 24.61 Å; chains: 1; bounding box: 43×48×76 Å

Secondary structure (DSSP, 8-state):
-EEESHHHHHHS-GGGEEEEE--HHHHHHHHHHHHHTT--EEEEE-GGG-EEEEEHHHHHHHH--HHHHHHHHHHHHHH---------------------